Protein AF-A0A1H8G8Y9-F1 (afdb_monomer_lite)

Foldseek 3Di:
DCPPFKDWDDDPCVVVQWIWIAGPQRWIWIDRHPDDIDTDDGDPPPPPD

Radius of gyration: 12.0 Å; chains: 1; bounding box: 22×22×36 Å

pLDDT: mean 77.16, std 13.62, range [44.25, 89.38]

Sequence (49 aa):
MPLVHMKEIFTPLRFFGIKIFRSKEGQFFFKFGNKPRKRIFGRKNDLSI

Secondary structure (DSSP, 8-state):
---TTEEEE--GGGTTTEEEEEETTS-EEEEETTSPPEEEE--------

Structure (mmCIF, N/CA/C/O backbone):
data_AF-A0A1H8G8Y9-F1
#
_entry.id   AF-A0A1H8G8Y9-F1
#
loop_
_atom_site.group_PDB
_atom_site.id
_atom_site.type_symbol
_atom_site.label_atom_id
_atom_site.label_alt_id
_atom_site.label_comp_id
_atom_site.label_asym_id
_atom_site.label_entity_id
_atom_site.label_seq_id
_atom_site.pdbx_PDB_ins_code
_atom_site.Cartn_x
_atom_site.Cartn_y
_atom_site.Cartn_z
_atom_site.occupancy
_atom_site.B_iso_or_equiv
_atom_site.auth_seq_id
_atom_site.auth_comp_id
_atom_site.auth_asym_id
_atom_site.auth_atom_id
_atom_site.pdbx_PDB_model_num
ATOM 1 N N . MET A 1 1 ? -6.358 -8.429 12.783 1.00 45.31 1 MET A N 1
ATOM 2 C CA . MET A 1 1 ? -5.775 -7.062 12.809 1.00 45.31 1 MET A CA 1
ATOM 3 C C . MET A 1 1 ? -6.874 -6.081 12.434 1.00 45.31 1 MET A C 1
ATOM 5 O O . MET A 1 1 ? -7.461 -6.309 11.382 1.00 45.31 1 MET A O 1
ATOM 9 N N . PRO A 1 2 ? -7.218 -5.065 13.249 1.00 44.25 2 PRO A N 1
ATOM 10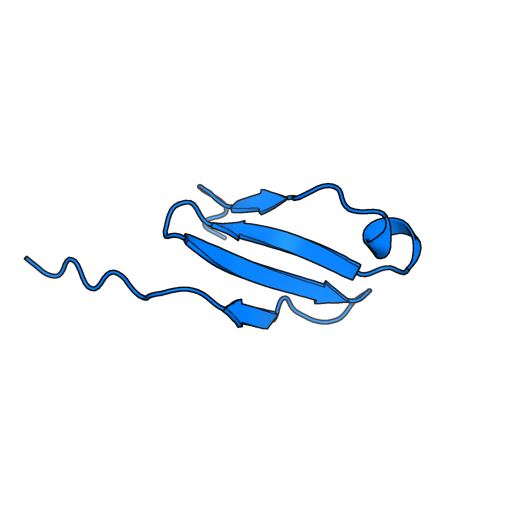 C CA . PRO A 1 2 ? -8.408 -4.251 13.014 1.00 44.25 2 PRO A CA 1
ATOM 11 C C . PRO A 1 2 ? -8.175 -3.340 11.800 1.00 44.25 2 PRO A C 1
ATOM 13 O O . PRO A 1 2 ? -7.647 -2.239 11.894 1.00 44.25 2 PRO A O 1
ATOM 16 N N . LEU A 1 3 ? -8.532 -3.851 10.623 1.00 55.16 3 LEU A N 1
ATOM 17 C CA . LEU A 1 3 ? -8.423 -3.227 9.301 1.00 55.16 3 LEU A CA 1
ATOM 18 C C . LEU A 1 3 ? -9.609 -2.296 9.017 1.00 55.16 3 LEU A C 1
ATOM 20 O O . LEU A 1 3 ? -10.025 -2.157 7.872 1.00 55.16 3 LEU A O 1
ATOM 24 N N . VAL A 1 4 ? -10.215 -1.703 10.044 1.00 57.69 4 VAL A N 1
ATOM 25 C CA . VAL A 1 4 ? -11.618 -1.305 9.904 1.00 57.69 4 VAL A CA 1
ATOM 26 C C . VAL A 1 4 ? -11.785 -0.117 8.951 1.00 57.69 4 VAL A C 1
ATOM 28 O O . VAL A 1 4 ? -12.783 -0.074 8.245 1.00 57.69 4 VAL A O 1
ATOM 31 N N . HIS A 1 5 ? -10.816 0.797 8.790 1.00 67.56 5 HIS A N 1
ATOM 32 C CA . HIS A 1 5 ? -11.086 2.040 8.048 1.00 67.56 5 HIS A CA 1
ATOM 33 C C . HIS A 1 5 ? -9.908 2.668 7.268 1.00 67.56 5 HIS A C 1
ATOM 35 O O . HIS A 1 5 ? -9.808 3.894 7.194 1.00 67.56 5 HIS A O 1
ATOM 41 N N . MET A 1 6 ? -9.027 1.874 6.648 1.00 78.19 6 MET A N 1
ATOM 42 C CA . MET A 1 6 ? -8.017 2.407 5.713 1.00 78.19 6 MET A CA 1
ATOM 43 C C . MET A 1 6 ? -8.443 2.196 4.258 1.0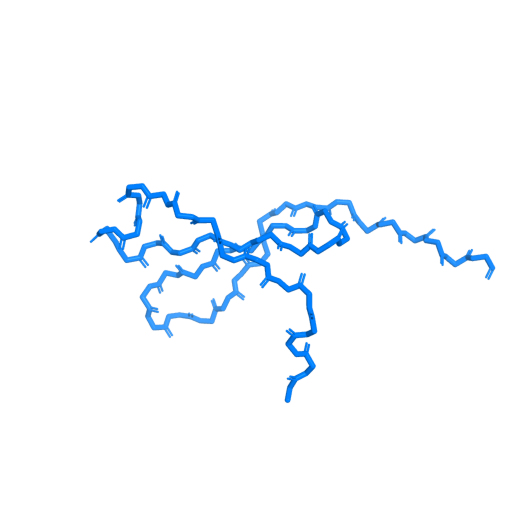0 78.19 6 MET A C 1
ATOM 45 O O . MET A 1 6 ? -8.580 1.059 3.815 1.00 78.19 6 MET A O 1
ATOM 49 N N . LYS A 1 7 ? -8.612 3.283 3.501 1.00 85.56 7 LYS A N 1
ATOM 50 C CA . LYS A 1 7 ? -8.828 3.243 2.049 1.00 85.56 7 LYS A CA 1
ATOM 51 C C . LYS A 1 7 ? -7.487 3.329 1.325 1.00 85.56 7 LYS A C 1
ATOM 53 O O . LYS A 1 7 ? -6.685 4.214 1.618 1.00 85.56 7 LYS A O 1
ATOM 58 N N . GLU A 1 8 ? -7.240 2.421 0.387 1.00 85.94 8 GLU A N 1
ATOM 59 C CA . GLU A 1 8 ? -6.109 2.546 -0.539 1.00 85.94 8 GLU A CA 1
ATOM 60 C C . GLU A 1 8 ? -6.400 3.670 -1.542 1.00 85.94 8 GLU A C 1
ATOM 62 O O . GLU A 1 8 ? -7.497 3.747 -2.096 1.00 85.94 8 GLU A O 1
ATOM 67 N N . ILE A 1 9 ? -5.425 4.552 -1.756 1.00 87.25 9 ILE A N 1
ATOM 68 C CA . ILE A 1 9 ? -5.475 5.584 -2.789 1.00 87.25 9 ILE A CA 1
ATOM 69 C C . ILE A 1 9 ? -4.787 5.005 -4.020 1.00 87.25 9 ILE A C 1
ATOM 71 O O . ILE A 1 9 ? -3.597 4.682 -3.975 1.00 87.25 9 ILE A O 1
ATOM 75 N N . PHE A 1 10 ? -5.529 4.876 -5.118 1.00 84.00 10 PHE A N 1
ATOM 76 C CA . PHE A 1 10 ? -4.945 4.469 -6.387 1.00 84.00 10 PHE A CA 1
ATOM 77 C C . PHE A 1 10 ? -4.122 5.627 -6.953 1.00 84.00 10 PHE A C 1
ATOM 79 O O . PHE A 1 10 ? -4.657 6.685 -7.276 1.00 84.00 10 PHE A O 1
ATOM 86 N N . THR A 1 11 ? -2.811 5.434 -7.040 1.00 86.88 11 THR A N 1
ATOM 87 C CA . THR A 1 11 ? -1.877 6.406 -7.610 1.00 86.88 11 THR A CA 1
ATOM 88 C C . THR A 1 11 ? -0.984 5.717 -8.637 1.00 86.88 11 THR A C 1
ATOM 90 O O . THR A 1 11 ? -0.723 4.519 -8.506 1.00 86.88 11 THR A O 1
ATOM 93 N N . PRO A 1 12 ? -0.455 6.444 -9.638 1.00 87.12 12 PRO A N 1
ATOM 94 C CA . PRO A 1 12 ? 0.499 5.876 -10.597 1.00 87.12 12 PRO A CA 1
ATOM 95 C C . PRO A 1 12 ? 1.773 5.346 -9.912 1.00 87.12 12 PRO A C 1
ATOM 97 O O . PRO A 1 12 ? 2.414 4.420 -10.398 1.00 87.12 12 PRO A O 1
ATOM 100 N N . LEU A 1 13 ? 2.091 5.851 -8.717 1.00 85.00 13 LEU A N 1
ATOM 101 C CA . LEU A 1 13 ? 3.157 5.352 -7.842 1.00 85.00 13 LEU A CA 1
ATOM 102 C C . LEU A 1 13 ? 2.981 3.866 -7.462 1.00 85.00 13 LEU A C 1
ATOM 104 O O . LEU A 1 13 ? 3.958 3.189 -7.137 1.00 85.00 13 LEU A O 1
ATOM 108 N N . ARG A 1 14 ? 1.761 3.324 -7.571 1.00 84.00 14 ARG A N 1
ATOM 109 C CA . ARG A 1 14 ? 1.477 1.900 -7.366 1.00 84.00 14 ARG A CA 1
ATOM 110 C C . ARG A 1 14 ? 2.214 1.007 -8.361 1.00 84.00 14 ARG A C 1
ATOM 112 O O . ARG A 1 14 ? 2.632 -0.079 -7.963 1.00 84.00 14 ARG A O 1
ATOM 119 N N . PHE A 1 15 ? 2.425 1.460 -9.600 1.00 86.25 15 PHE A N 1
ATOM 120 C CA . PHE A 1 15 ? 3.226 0.731 -10.594 1.00 86.25 15 PHE A CA 1
ATOM 121 C C . PHE A 1 15 ? 4.700 0.636 -10.185 1.00 86.25 15 PHE A C 1
ATOM 123 O O . PHE A 1 15 ? 5.354 -0.363 -10.457 1.00 86.25 15 PHE A O 1
ATOM 130 N N . PHE A 1 16 ? 5.186 1.618 -9.426 1.00 86.38 16 PHE A N 1
ATOM 131 C CA . PHE A 1 16 ? 6.526 1.634 -8.837 1.00 86.38 16 PHE A CA 1
ATOM 132 C C . PHE A 1 16 ? 6.589 0.941 -7.462 1.00 86.38 16 PHE A C 1
ATOM 134 O O . PHE A 1 16 ? 7.557 1.095 -6.722 1.00 86.38 16 PHE A O 1
ATOM 141 N N . GLY A 1 17 ? 5.549 0.190 -7.076 1.00 86.06 17 GLY A N 1
ATOM 142 C CA . GLY A 1 17 ? 5.508 -0.547 -5.810 1.00 86.06 17 GLY A CA 1
ATOM 143 C C . GLY A 1 17 ? 5.231 0.313 -4.572 1.00 86.06 17 GLY A C 1
ATOM 144 O O . GLY A 1 17 ? 5.337 -0.190 -3.450 1.00 86.06 17 GLY A O 1
ATOM 145 N N . ILE A 1 18 ? 4.852 1.582 -4.748 1.00 89.00 18 ILE A N 1
ATOM 146 C CA . ILE A 1 18 ? 4.464 2.497 -3.670 1.00 89.00 18 ILE A CA 1
ATOM 147 C C . ILE A 1 18 ? 2.935 2.498 -3.557 1.00 89.00 18 ILE A C 1
ATOM 149 O O . ILE A 1 18 ? 2.228 3.010 -4.420 1.00 89.00 18 ILE A O 1
ATOM 153 N N . LYS A 1 19 ? 2.400 1.953 -2.466 1.00 88.62 19 LYS A N 1
ATOM 154 C CA . LYS A 1 19 ? 0.967 1.997 -2.143 1.00 88.62 19 LYS A CA 1
ATOM 155 C C . LYS A 1 19 ? 0.710 3.042 -1.073 1.00 88.62 19 LYS A C 1
ATOM 157 O O . LYS A 1 19 ? 1.388 3.036 -0.048 1.00 88.62 19 LYS A O 1
ATOM 162 N N . ILE A 1 20 ? -0.283 3.898 -1.283 1.00 88.88 20 ILE A N 1
ATOM 163 C CA . ILE A 1 20 ? -0.673 4.940 -0.329 1.00 88.88 20 ILE A CA 1
ATOM 164 C C . ILE A 1 20 ? -2.027 4.563 0.271 1.00 88.88 20 ILE A C 1
ATOM 166 O O . ILE A 1 20 ? -2.940 4.150 -0.437 1.00 88.88 20 ILE A O 1
ATOM 170 N N . PHE A 1 21 ? -2.162 4.703 1.584 1.00 87.94 21 PHE A N 1
ATOM 171 C CA . PHE A 1 21 ? -3.382 4.418 2.328 1.00 87.94 21 PHE A CA 1
ATOM 172 C C . PHE A 1 21 ? -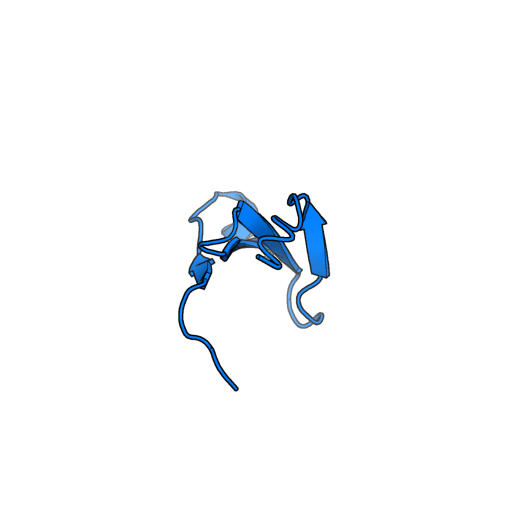3.786 5.646 3.129 1.00 87.94 21 PHE A C 1
ATOM 174 O O . PHE A 1 21 ? -2.949 6.295 3.755 1.00 87.94 21 PHE A O 1
ATOM 181 N N . ARG A 1 22 ? -5.082 5.934 3.155 1.00 85.12 22 ARG A N 1
ATOM 182 C CA . ARG A 1 22 ? -5.684 6.978 3.978 1.00 85.12 22 ARG A CA 1
ATOM 183 C C . ARG A 1 22 ? -6.596 6.337 5.015 1.00 85.12 22 ARG A C 1
ATOM 185 O O . ARG A 1 22 ? -7.530 5.619 4.665 1.00 85.12 22 ARG A O 1
ATOM 192 N N . SER A 1 23 ? -6.327 6.597 6.285 1.00 84.62 23 SER A N 1
ATOM 193 C CA . SER A 1 23 ? -7.216 6.275 7.399 1.00 84.62 23 SER A CA 1
ATOM 194 C C . SER A 1 23 ? -8.367 7.279 7.465 1.00 84.62 23 SER A C 1
ATOM 196 O O . SER A 1 23 ? -8.198 8.447 7.099 1.00 84.62 23 SER A O 1
ATOM 198 N N . LYS A 1 24 ? -9.526 6.853 7.978 1.00 78.88 24 LYS A N 1
ATOM 199 C CA . LYS A 1 24 ? -10.658 7.751 8.274 1.00 78.88 24 LYS A CA 1
ATOM 200 C C . LYS A 1 24 ? -10.287 8.901 9.214 1.00 78.88 24 LYS A C 1
ATOM 202 O O . LYS A 1 24 ? -10.819 9.989 9.062 1.00 78.88 24 LYS A O 1
ATOM 207 N N . GLU A 1 25 ? -9.325 8.693 10.105 1.00 78.00 25 GLU A N 1
ATOM 208 C CA . GLU A 1 25 ? -8.815 9.709 11.041 1.00 78.00 25 GLU A CA 1
ATOM 209 C C . GLU A 1 25 ? -7.915 10.768 10.372 1.00 78.00 25 GLU A C 1
ATOM 211 O O . GLU A 1 25 ? -7.252 11.546 11.046 1.00 78.00 25 GLU A O 1
ATOM 216 N N . GLY A 1 26 ? -7.818 10.780 9.037 1.00 76.31 26 GLY A N 1
ATOM 217 C CA . GLY A 1 26 ? -6.956 11.717 8.310 1.00 76.31 26 GLY A CA 1
ATOM 218 C C . GLY A 1 26 ? -5.470 11.348 8.343 1.00 76.31 26 GLY A C 1
ATOM 219 O O . GLY A 1 26 ? -4.628 12.147 7.938 1.00 76.31 26 GLY A O 1
ATOM 220 N N . GLN A 1 27 ? -5.137 10.137 8.796 1.00 84.50 27 GLN A N 1
ATOM 221 C CA . GLN A 1 27 ? -3.769 9.624 8.777 1.00 84.50 27 GLN A CA 1
ATOM 222 C C . GLN A 1 27 ? -3.419 9.002 7.421 1.00 84.50 27 GLN A C 1
ATOM 224 O O . GLN A 1 27 ? -4.170 8.189 6.887 1.00 84.50 27 GLN A O 1
ATOM 229 N N . PHE A 1 28 ? -2.256 9.347 6.884 1.00 87.06 28 PHE A N 1
ATOM 230 C CA . PHE A 1 28 ? -1.691 8.811 5.655 1.00 87.06 28 PHE A CA 1
ATOM 231 C C . PHE A 1 28 ? -0.561 7.837 5.960 1.00 87.06 28 PHE A C 1
ATOM 233 O O . PHE A 1 28 ? 0.367 8.120 6.725 1.00 87.06 28 PHE A O 1
ATOM 240 N N . PHE A 1 29 ? -0.617 6.697 5.290 1.00 87.19 29 PHE A N 1
ATOM 241 C CA . PHE A 1 29 ? 0.388 5.654 5.351 1.00 87.19 29 PHE A CA 1
ATOM 242 C C . PHE A 1 29 ? 0.881 5.355 3.947 1.00 87.19 29 PHE A C 1
ATOM 244 O O . PHE A 1 29 ? 0.117 5.417 2.987 1.00 87.19 29 PHE A O 1
ATOM 251 N N . PHE A 1 30 ? 2.138 4.956 3.830 1.00 89.38 30 PHE A N 1
ATOM 252 C CA . PHE A 1 30 ? 2.656 4.356 2.614 1.00 89.38 30 PHE A CA 1
ATOM 253 C C . PHE A 1 30 ? 3.231 2.980 2.888 1.00 89.38 30 PHE A C 1
ATOM 255 O O . PHE A 1 30 ? 3.711 2.676 3.981 1.00 89.38 30 PHE A O 1
ATOM 262 N N . LYS A 1 31 ? 3.191 2.140 1.865 1.00 88.56 31 LYS A N 1
ATOM 263 C CA . LYS A 1 31 ? 3.881 0.863 1.812 1.00 88.56 31 LYS A CA 1
ATOM 264 C C . LYS A 1 31 ? 4.731 0.850 0.560 1.00 88.56 31 LYS A C 1
ATOM 266 O O . LYS A 1 31 ? 4.225 1.147 -0.516 1.00 88.56 31 LYS A O 1
ATOM 271 N N . PHE A 1 32 ? 5.989 0.468 0.705 1.00 89.06 32 PHE A N 1
ATOM 272 C CA . PHE A 1 32 ? 6.880 0.267 -0.425 1.00 89.06 32 PHE A CA 1
ATOM 273 C C . PHE A 1 32 ? 7.257 -1.209 -0.525 1.00 89.06 32 PHE A C 1
ATOM 275 O O . PHE A 1 32 ? 7.917 -1.739 0.373 1.00 89.06 32 PHE A O 1
ATOM 282 N N . GLY A 1 33 ? 6.807 -1.880 -1.585 1.00 84.12 33 GLY A N 1
ATOM 283 C CA . GLY A 1 33 ? 7.070 -3.302 -1.814 1.0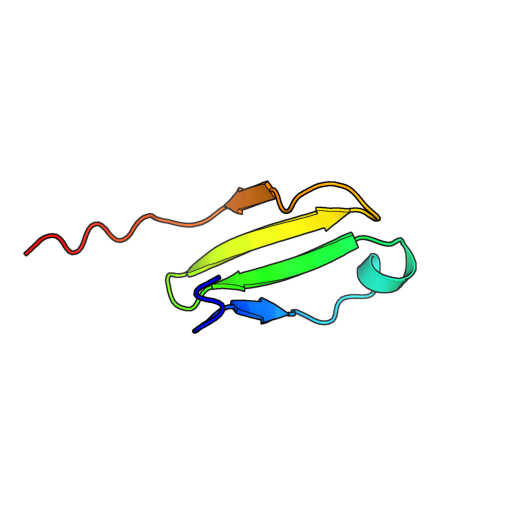0 84.12 33 GLY A CA 1
ATOM 284 C C . GLY A 1 33 ? 6.683 -4.173 -0.614 1.00 84.12 33 GLY A C 1
ATOM 285 O O . GLY A 1 33 ? 5.539 -4.138 -0.151 1.00 84.12 33 GLY A O 1
ATOM 286 N N . ASN A 1 34 ? 7.652 -4.934 -0.094 1.00 84.56 34 ASN A N 1
ATOM 287 C CA . ASN A 1 34 ? 7.461 -5.836 1.047 1.00 84.56 34 ASN A CA 1
ATOM 288 C C . ASN A 1 34 ? 7.762 -5.197 2.418 1.00 84.56 34 ASN A C 1
ATOM 290 O O . ASN A 1 34 ? 7.683 -5.865 3.445 1.00 84.56 34 ASN A O 1
ATOM 294 N N . LYS A 1 35 ? 8.099 -3.900 2.461 1.00 86.00 35 LYS A N 1
ATOM 295 C CA . LYS A 1 35 ? 8.365 -3.199 3.725 1.00 86.00 35 LYS A CA 1
ATOM 296 C C . LYS A 1 35 ? 7.064 -2.994 4.519 1.00 86.00 35 LYS A C 1
ATOM 298 O O . LYS A 1 35 ? 5.989 -2.867 3.918 1.00 86.00 35 LYS A O 1
ATOM 303 N N . PRO A 1 36 ? 7.131 -2.942 5.862 1.00 84.31 36 PRO A N 1
ATOM 304 C CA . PRO A 1 36 ? 5.976 -2.603 6.684 1.00 84.31 36 PRO A CA 1
ATOM 305 C C . PRO A 1 36 ? 5.445 -1.208 6.332 1.00 84.31 36 PRO A C 1
ATOM 307 O O . PRO A 1 36 ? 6.182 -0.331 5.875 1.00 84.31 36 PRO A O 1
ATOM 310 N N . ARG A 1 37 ? 4.138 -1.012 6.536 1.00 86.25 37 ARG A N 1
ATOM 311 C CA . ARG A 1 37 ? 3.475 0.280 6.325 1.00 86.25 37 ARG A CA 1
ATOM 312 C C . ARG A 1 37 ? 4.096 1.330 7.248 1.00 86.25 37 ARG A C 1
ATOM 314 O O . ARG A 1 37 ? 4.184 1.107 8.450 1.00 86.25 37 ARG A O 1
ATOM 321 N N . LYS A 1 38 ? 4.481 2.476 6.694 1.00 84.94 38 LYS A N 1
ATOM 322 C CA . LYS A 1 38 ? 4.994 3.629 7.438 1.00 84.94 38 LYS A CA 1
ATOM 323 C C . LYS A 1 38 ? 3.974 4.762 7.408 1.00 84.94 38 LYS A C 1
ATOM 325 O O . LYS A 1 38 ? 3.376 5.028 6.368 1.00 84.94 38 LYS A O 1
ATOM 330 N N . ARG A 1 39 ? 3.773 5.430 8.543 1.00 83.50 39 ARG A N 1
ATOM 331 C CA . ARG A 1 39 ? 2.976 6.663 8.629 1.00 83.50 39 ARG A CA 1
ATOM 332 C C . ARG A 1 39 ? 3.798 7.810 8.043 1.00 83.50 39 ARG A C 1
ATOM 334 O O . ARG A 1 39 ? 4.960 7.951 8.406 1.00 83.50 39 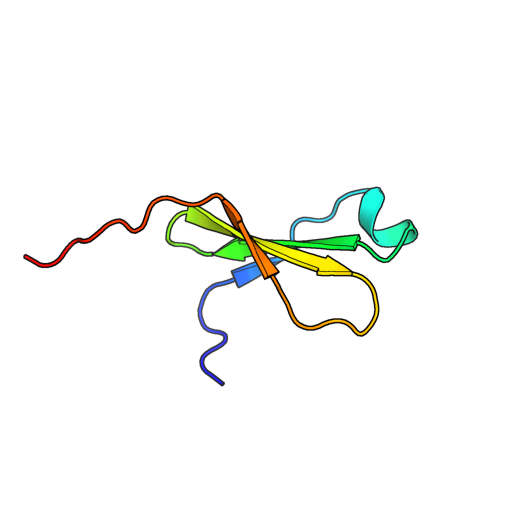ARG A O 1
ATOM 341 N N . ILE A 1 40 ? 3.215 8.586 7.131 1.00 81.94 40 ILE A N 1
ATOM 342 C CA . ILE A 1 40 ? 3.867 9.779 6.559 1.00 81.94 40 ILE A CA 1
ATOM 343 C C . ILE A 1 40 ? 3.372 11.019 7.282 1.00 81.94 40 ILE A C 1
ATOM 345 O O . ILE A 1 40 ? 4.155 11.803 7.798 1.00 81.94 40 ILE A O 1
ATOM 349 N N . PHE A 1 41 ? 2.055 11.197 7.290 1.00 71.81 41 PHE A N 1
ATOM 350 C CA . PHE A 1 41 ? 1.422 12.443 7.691 1.00 71.81 41 PHE A CA 1
ATOM 351 C C . PHE A 1 41 ? 0.057 12.152 8.297 1.00 71.81 41 PHE A C 1
ATOM 353 O O . PHE A 1 41 ? -0.525 11.104 8.038 1.00 71.81 41 PHE A O 1
ATOM 360 N N . GLY A 1 42 ? -0.465 13.055 9.115 1.00 65.38 42 GLY A N 1
ATOM 361 C CA . GLY A 1 42 ? -1.794 12.902 9.698 1.00 65.38 42 GLY A CA 1
ATOM 362 C C . GLY A 1 42 ? -1.855 13.439 11.107 1.00 65.38 42 GLY A C 1
ATOM 363 O O . GLY A 1 42 ? -1.051 13.044 11.954 1.00 65.38 42 GLY A O 1
ATOM 364 N N . ARG A 1 43 ? -2.828 14.308 11.357 1.00 61.47 43 ARG A N 1
ATOM 365 C CA . ARG A 1 43 ? -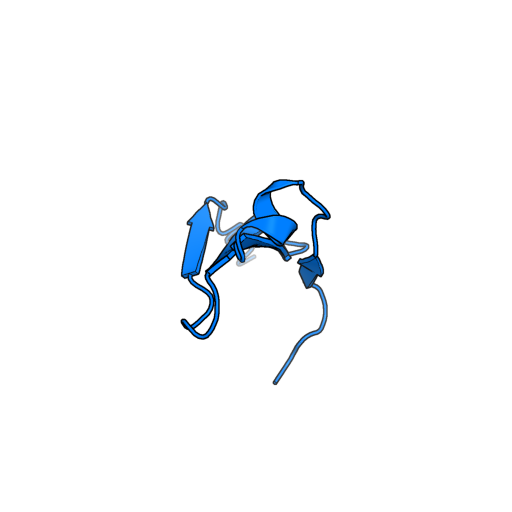3.121 14.829 12.687 1.00 61.47 43 ARG A CA 1
ATOM 366 C C . ARG A 1 43 ? -3.689 13.684 13.526 1.00 61.47 43 ARG A C 1
ATOM 368 O O . ARG A 1 43 ? -4.620 13.012 13.096 1.00 61.47 43 ARG A O 1
ATOM 375 N N . LYS A 1 44 ? -3.108 13.425 14.699 1.00 56.94 44 LYS A N 1
ATOM 376 C CA . LYS A 1 44 ? -3.844 12.725 15.754 1.00 56.94 44 LYS A CA 1
ATOM 377 C C . LYS A 1 44 ? -4.938 13.717 16.144 1.00 56.94 44 LYS A C 1
ATOM 379 O O . LYS A 1 44 ? -4.632 14.747 16.734 1.00 56.94 44 LYS A O 1
ATOM 384 N N . ASN A 1 45 ? -6.173 13.496 15.710 1.00 57.16 45 ASN A N 1
ATOM 385 C CA . ASN A 1 45 ? -7.276 14.122 16.419 1.00 57.16 45 ASN A CA 1
ATOM 386 C C . ASN A 1 45 ? -7.358 13.363 17.741 1.00 57.16 45 ASN A C 1
ATOM 388 O O . ASN A 1 45 ? -8.010 12.326 17.816 1.00 57.16 45 ASN A O 1
ATOM 392 N N . ASP A 1 46 ? -6.618 13.839 18.742 1.00 57.41 46 ASP A N 1
ATOM 393 C CA . ASP A 1 46 ? -6.907 13.550 20.142 1.00 57.41 46 ASP A CA 1
ATOM 394 C C . ASP A 1 46 ? -8.277 14.181 20.441 1.00 57.41 46 ASP A C 1
ATOM 396 O O . ASP A 1 46 ? -8.385 15.266 20.999 1.00 57.41 46 ASP A O 1
ATOM 400 N N . LEU A 1 47 ? -9.348 13.524 19.987 1.00 60.03 47 LEU A N 1
ATOM 401 C CA . LEU A 1 47 ? -10.643 13.595 20.653 1.00 60.03 47 LEU A CA 1
ATOM 402 C C . LEU A 1 47 ? -10.604 12.572 21.790 1.00 60.03 47 LEU A C 1
ATOM 404 O O . LEU A 1 47 ? -11.259 11.536 21.756 1.00 60.03 47 LEU A O 1
ATOM 408 N N . SER A 1 48 ? -9.765 12.861 22.777 1.00 51.25 48 SER A N 1
ATOM 409 C CA . SER A 1 48 ? -10.034 12.499 24.160 1.00 51.25 48 SER A CA 1
ATOM 410 C C . SER A 1 48 ? -10.919 13.616 24.717 1.00 51.25 48 SER A C 1
ATOM 412 O O . SER A 1 48 ? -10.403 14.646 25.152 1.00 51.25 48 SER A O 1
ATOM 414 N N . ILE A 1 49 ? -12.237 13.450 24.561 1.00 47.94 49 ILE A N 1
ATOM 415 C CA . ILE A 1 49 ? -13.226 14.085 25.446 1.00 47.94 49 ILE A CA 1
ATOM 416 C C . ILE A 1 49 ? -13.203 13.297 26.752 1.00 47.94 49 ILE A C 1
ATOM 418 O O . ILE A 1 49 ? -13.139 12.048 26.654 1.00 47.94 49 ILE A O 1
#

Organism: NCBI:txid930146